Protein AF-A0A8J8K9E2-F1 (afdb_monomer_lite)

Foldseek 3Di:
DDADPVSLVCQLPPVLLCCLQVLLCPLQVPQLVVVVVPDPNVVSQQVSLLVQLVVVCVVPPVSSVVSSVLSNVLNVVCVVVVDSVRSSVVSSVVSSVVSVCVNVVVVVD

Radius of gyration: 14.78 Å; chains: 1; bounding box: 35×23×41 Å

Secondary structure (DSS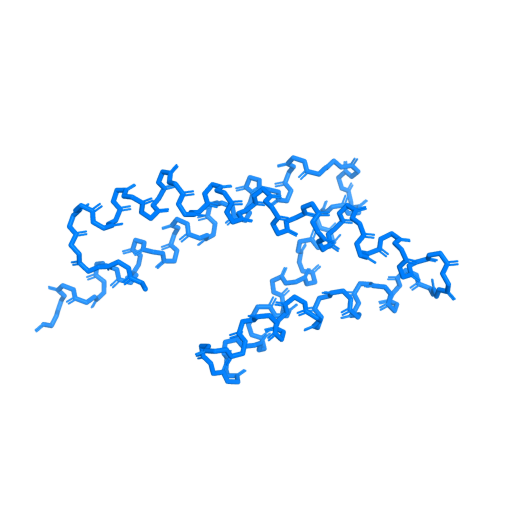P, 8-state):
---SHHHHHHIIIIIHHHHHHHHHIIIIIIIIHHHHTTS-HHHHHHHHHHHHHHHTGGG-HHHHHHHHHHHHHHHHHHHHH--THHHHHHHHHHHHHHHHHHHHHTS--

Sequence (109 aa):
MPKTKREVLVFTLVVSVIAGICEELIFRAYLLNFVEGYFSMFVAVILSSVVFGLWHMYLGVGYVVRTTLMGIMFSIIYLLSGNIIIPMIVHIFIDVYSGLMFYFGNKTY

Structure (mmCIF, N/CA/C/O backbone):
data_AF-A0A8J8K9E2-F1
#
_entry.id   AF-A0A8J8K9E2-F1
#
loop_
_atom_site.group_PDB
_atom_site.id
_atom_site.type_symbol
_atom_site.label_atom_id
_atom_site.label_alt_id
_atom_site.label_comp_id
_atom_site.label_asym_id
_atom_site.label_entity_id
_atom_site.label_seq_id
_atom_site.pdbx_PDB_ins_code
_atom_site.Cartn_x
_atom_site.Cartn_y
_atom_site.Cartn_z
_atom_site.occupancy
_atom_site.B_iso_or_equiv
_atom_site.auth_seq_id
_atom_site.auth_comp_id
_atom_site.auth_asym_id
_atom_site.auth_atom_id
_atom_site.pdbx_PDB_model_num
ATOM 1 N N . MET A 1 1 ? 4.790 -0.337 -16.236 1.00 86.88 1 MET A N 1
ATOM 2 C CA . MET A 1 1 ? 5.690 -1.449 -15.860 1.00 86.88 1 MET A CA 1
ATOM 3 C C . MET A 1 1 ? 6.998 -1.360 -16.646 1.00 86.88 1 MET A C 1
ATOM 5 O O . MET A 1 1 ? 6.936 -0.935 -17.800 1.00 86.88 1 MET A O 1
ATOM 9 N N . PRO A 1 2 ? 8.155 -1.693 -16.040 1.00 89.56 2 PRO A N 1
ATOM 10 C CA . PRO A 1 2 ? 9.477 -1.481 -16.641 1.00 89.56 2 PRO A CA 1
ATOM 11 C C . PRO A 1 2 ? 9.813 -2.519 -17.727 1.00 89.56 2 PRO A C 1
ATOM 13 O O . PRO A 1 2 ? 9.548 -3.705 -17.560 1.00 89.56 2 PRO A O 1
ATOM 16 N N . LYS A 1 3 ? 10.421 -2.090 -18.838 1.00 89.00 3 LYS A N 1
ATOM 17 C CA . LYS A 1 3 ? 10.794 -2.928 -19.997 1.00 89.00 3 LYS A CA 1
ATOM 18 C C . LYS A 1 3 ? 12.302 -2.977 -20.248 1.00 89.00 3 LYS A C 1
ATOM 20 O O . LYS A 1 3 ? 12.805 -3.953 -20.798 1.00 89.00 3 LYS A O 1
ATOM 25 N N . THR A 1 4 ? 13.044 -1.949 -19.847 1.00 92.19 4 THR A N 1
ATOM 26 C CA . THR A 1 4 ? 14.507 -1.877 -20.001 1.00 92.19 4 THR A CA 1
ATOM 27 C C . THR A 1 4 ? 15.236 -2.012 -18.663 1.00 92.19 4 THR A C 1
ATOM 29 O O . THR A 1 4 ? 14.664 -1.774 -17.602 1.00 92.19 4 THR A O 1
ATOM 32 N N . LYS A 1 5 ? 16.541 -2.332 -18.689 1.00 90.94 5 LYS A N 1
ATOM 33 C CA . LYS A 1 5 ? 17.377 -2.380 -17.469 1.00 90.94 5 LYS A CA 1
ATOM 34 C C . LYS A 1 5 ? 17.339 -1.062 -16.687 1.00 90.94 5 LYS A C 1
ATOM 36 O O . LYS A 1 5 ? 17.275 -1.075 -15.463 1.00 90.94 5 LYS A O 1
ATOM 41 N N . ARG A 1 6 ? 17.372 0.069 -17.403 1.00 93.56 6 ARG A N 1
ATOM 42 C CA . ARG A 1 6 ? 17.301 1.404 -16.799 1.00 93.56 6 ARG A CA 1
ATOM 43 C C . ARG A 1 6 ? 15.946 1.633 -16.136 1.00 93.56 6 ARG A C 1
ATOM 45 O O . ARG A 1 6 ? 15.902 2.132 -15.020 1.00 93.56 6 ARG A O 1
ATOM 52 N N . GLU A 1 7 ? 14.858 1.255 -16.801 1.00 92.19 7 GLU A N 1
ATOM 53 C CA . GLU A 1 7 ? 13.513 1.384 -16.237 1.00 92.19 7 GLU A CA 1
ATOM 54 C C . GLU A 1 7 ? 13.320 0.499 -15.009 1.00 92.19 7 GLU A C 1
ATOM 56 O O . GLU A 1 7 ? 12.727 0.966 -14.050 1.00 92.19 7 GLU A O 1
ATOM 61 N N . VAL A 1 8 ? 13.846 -0.731 -14.996 1.00 92.31 8 VAL A N 1
ATOM 62 C CA . VAL A 1 8 ? 13.810 -1.593 -13.801 1.00 92.31 8 VAL A CA 1
ATOM 63 C C . VAL A 1 8 ? 14.542 -0.933 -12.642 1.00 92.31 8 VAL A C 1
ATOM 65 O O . VAL A 1 8 ? 14.003 -0.870 -11.546 1.00 92.31 8 VAL A O 1
ATOM 68 N N . LEU A 1 9 ? 15.738 -0.390 -12.887 1.00 93.19 9 LEU A N 1
ATOM 69 C CA . LEU A 1 9 ? 16.511 0.291 -11.851 1.00 93.19 9 LEU A CA 1
ATOM 70 C C . LEU A 1 9 ? 15.741 1.481 -11.259 1.00 93.19 9 LEU A C 1
ATOM 72 O O . LEU A 1 9 ? 15.644 1.607 -10.042 1.00 93.19 9 LEU A O 1
ATOM 76 N N . VAL A 1 10 ? 15.170 2.332 -12.117 1.00 94.56 10 VAL A N 1
ATOM 77 C CA . VAL A 1 10 ? 14.368 3.489 -11.686 1.00 94.56 10 VAL A CA 1
ATOM 78 C C . VAL A 1 10 ? 13.096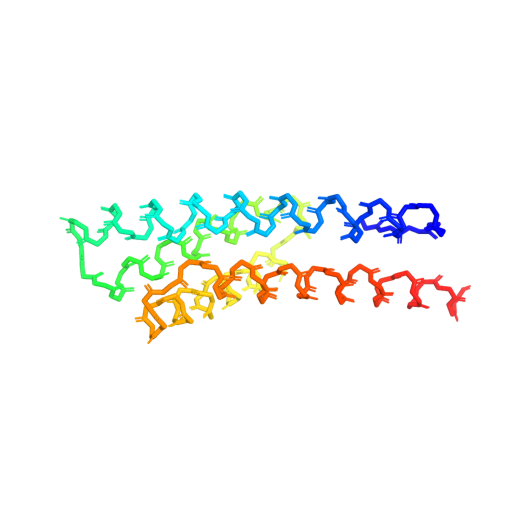 3.038 -10.971 1.00 94.56 10 VAL A C 1
ATOM 80 O O . VAL A 1 10 ? 12.745 3.591 -9.934 1.00 94.56 10 VAL A O 1
ATOM 83 N N . PHE A 1 11 ? 12.416 2.021 -11.494 1.00 93.75 11 PHE A N 1
ATOM 84 C CA . PHE A 1 11 ? 11.204 1.483 -10.894 1.00 93.75 11 PHE A CA 1
ATOM 85 C C . PHE A 1 11 ? 11.485 0.975 -9.477 1.00 93.75 11 PHE A C 1
ATOM 87 O O . PHE A 1 11 ? 10.846 1.424 -8.536 1.00 93.75 11 PHE A O 1
ATOM 94 N N . THR A 1 12 ? 12.504 0.131 -9.312 1.00 91.50 12 THR A N 1
ATOM 95 C CA . THR A 1 12 ? 12.872 -0.465 -8.025 1.00 91.50 12 THR A CA 1
ATOM 96 C C . THR A 1 12 ? 13.365 0.560 -7.006 1.00 91.50 12 THR A C 1
ATOM 98 O O . THR A 1 12 ? 12.948 0.512 -5.854 1.00 91.50 12 THR A O 1
ATOM 101 N N . LEU A 1 13 ? 14.256 1.477 -7.399 1.00 92.00 13 LEU A N 1
ATOM 102 C CA . LEU A 1 13 ? 14.896 2.394 -6.447 1.00 92.00 13 LEU A CA 1
ATOM 103 C C . LEU A 1 13 ? 14.068 3.640 -6.137 1.00 92.00 13 LEU A C 1
ATOM 105 O O . LEU A 1 13 ? 14.273 4.257 -5.096 1.00 92.00 13 LEU A O 1
ATOM 109 N N . VAL A 1 14 ? 13.181 4.040 -7.048 1.00 95.62 14 VAL A N 1
ATOM 110 C CA . VAL A 1 14 ? 12.462 5.313 -6.944 1.00 95.62 14 VAL A CA 1
ATOM 111 C C . VAL A 1 14 ? 10.968 5.068 -6.856 1.00 95.62 14 VAL A C 1
ATOM 113 O O . VAL A 1 14 ? 10.357 5.434 -5.859 1.00 95.62 14 VAL A O 1
ATOM 116 N N . VAL A 1 15 ? 10.379 4.435 -7.872 1.00 95.69 15 VAL A N 1
ATOM 117 C CA . VAL A 1 15 ? 8.916 4.310 -7.960 1.00 95.69 15 VAL A CA 1
ATOM 118 C C . VAL A 1 15 ? 8.377 3.455 -6.819 1.00 95.69 15 VAL A C 1
ATOM 120 O O . VAL A 1 15 ? 7.534 3.939 -6.078 1.00 95.69 15 VAL A O 1
ATOM 123 N N . SER A 1 16 ? 8.904 2.245 -6.625 1.00 96.94 16 SER A N 1
ATOM 124 C CA . SER A 1 16 ? 8.449 1.327 -5.574 1.00 96.94 16 SER A CA 1
ATOM 125 C C . SER A 1 16 ? 8.641 1.909 -4.174 1.00 96.94 16 SER A C 1
ATOM 127 O O . SER A 1 16 ? 7.768 1.765 -3.329 1.00 96.94 16 SER A O 1
ATOM 129 N N . VAL A 1 17 ? 9.763 2.600 -3.929 1.00 97.75 17 VAL A N 1
ATOM 130 C CA . VAL A 1 17 ? 10.060 3.215 -2.624 1.00 97.75 17 VAL A CA 1
ATOM 131 C C . VAL A 1 17 ? 9.111 4.372 -2.333 1.00 97.75 17 VAL A C 1
ATOM 133 O O . VAL A 1 17 ? 8.505 4.418 -1.265 1.00 97.75 17 VAL A O 1
ATOM 136 N N . ILE A 1 18 ? 8.963 5.301 -3.279 1.00 98.00 18 ILE A N 1
ATOM 137 C CA . ILE A 1 18 ? 8.102 6.472 -3.097 1.00 98.00 18 ILE A CA 1
ATOM 138 C C . ILE A 1 18 ? 6.636 6.041 -3.009 1.00 98.00 18 ILE A C 1
ATOM 140 O O . ILE A 1 18 ? 5.939 6.506 -2.112 1.00 98.00 18 ILE A O 1
ATOM 144 N N . ALA A 1 19 ? 6.182 5.134 -3.879 1.00 96.94 19 ALA A N 1
ATOM 145 C CA . ALA A 1 19 ? 4.819 4.608 -3.846 1.00 96.94 19 ALA A CA 1
ATOM 146 C C . ALA A 1 19 ? 4.535 3.902 -2.516 1.00 96.94 19 ALA A C 1
ATOM 148 O O . ALA A 1 19 ? 3.626 4.313 -1.801 1.00 96.94 19 ALA A O 1
ATOM 149 N N . GLY A 1 20 ? 5.375 2.944 -2.110 1.00 97.88 20 GLY A N 1
ATOM 150 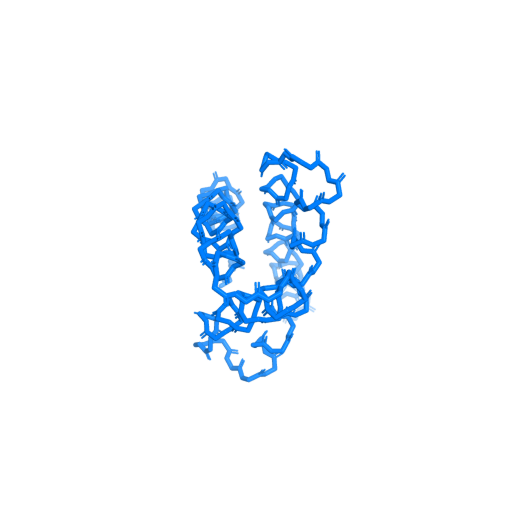C CA . GLY A 1 20 ? 5.183 2.212 -0.857 1.00 97.88 20 GLY A CA 1
ATOM 151 C C . GLY A 1 20 ? 5.178 3.106 0.388 1.00 97.88 20 GLY A C 1
ATOM 152 O O . GLY A 1 20 ? 4.449 2.833 1.335 1.00 97.88 20 GLY A O 1
ATOM 153 N N . ILE A 1 21 ? 5.930 4.211 0.406 1.00 98.50 21 ILE A N 1
ATOM 154 C CA . ILE A 1 21 ? 5.873 5.177 1.514 1.00 98.50 21 ILE A CA 1
ATOM 155 C C . ILE A 1 21 ? 4.603 6.031 1.431 1.00 98.50 21 ILE A C 1
ATOM 157 O O . ILE A 1 21 ? 3.841 6.107 2.395 1.00 98.50 21 ILE A O 1
ATOM 161 N N . CYS A 1 22 ? 4.380 6.704 0.301 1.00 98.56 22 CYS A N 1
ATOM 162 C CA . CYS A 1 22 ? 3.292 7.667 0.158 1.00 98.56 22 CYS A CA 1
ATOM 163 C C . CYS A 1 22 ? 1.921 6.999 0.261 1.00 98.56 22 CYS A C 1
ATOM 165 O O . CYS A 1 22 ? 1.038 7.518 0.941 1.00 98.56 22 CYS A O 1
ATOM 167 N N . GLU A 1 23 ? 1.741 5.846 -0.375 1.00 98.56 23 GLU A N 1
ATOM 168 C CA . GLU A 1 23 ? 0.468 5.140 -0.362 1.00 98.56 23 GLU A CA 1
ATOM 16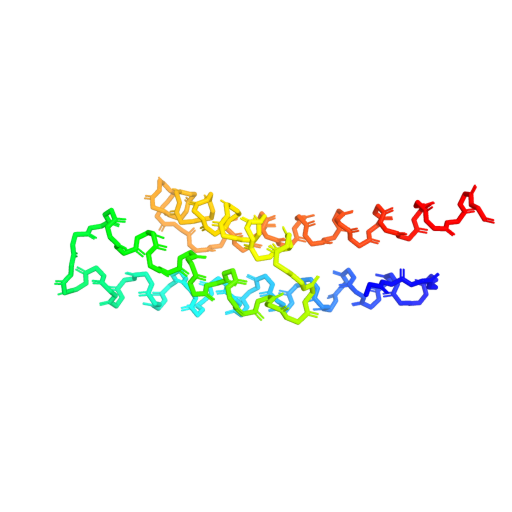9 C C . GLU A 1 23 ? 0.152 4.605 1.038 1.00 98.56 23 GLU A C 1
ATOM 171 O O . GLU A 1 23 ? -0.954 4.817 1.532 1.00 98.56 23 GLU A O 1
ATOM 176 N N . GLU A 1 24 ? 1.110 4.022 1.760 1.00 98.69 24 GLU A N 1
ATOM 177 C CA . GLU A 1 24 ? 0.837 3.580 3.133 1.00 98.69 24 GLU A CA 1
ATOM 178 C C . GLU A 1 24 ? 0.546 4.749 4.088 1.00 98.69 24 GLU A C 1
ATOM 180 O O . GLU A 1 24 ? -0.348 4.644 4.931 1.00 98.69 24 GLU A O 1
ATOM 185 N N . LEU A 1 25 ? 1.202 5.904 3.929 1.00 98.81 25 LEU A N 1
ATOM 186 C CA . LEU A 1 25 ? 0.846 7.100 4.703 1.00 98.81 25 LEU A CA 1
ATOM 187 C C . LEU A 1 25 ? -0.588 7.563 4.421 1.00 98.81 25 LEU A C 1
ATOM 189 O O . LEU A 1 25 ? -1.343 7.844 5.352 1.00 98.81 25 LEU A O 1
ATOM 193 N N . ILE A 1 26 ? -0.983 7.627 3.150 1.00 98.75 26 ILE A N 1
ATOM 194 C CA . ILE A 1 26 ? -2.312 8.107 2.758 1.00 98.75 26 ILE A CA 1
ATOM 195 C C . ILE A 1 26 ? -3.394 7.117 3.190 1.00 98.75 26 ILE A C 1
ATOM 197 O O . ILE A 1 26 ? -4.395 7.511 3.786 1.00 98.75 26 ILE A O 1
ATOM 201 N N . PHE A 1 27 ? -3.214 5.831 2.902 1.00 98.75 27 PHE A N 1
ATOM 202 C CA . PHE A 1 27 ? -4.280 4.850 3.056 1.00 98.75 27 PHE A CA 1
ATOM 203 C C . PHE A 1 27 ? -4.320 4.224 4.453 1.00 98.75 27 PHE A C 1
ATOM 205 O O . PHE A 1 27 ? -5.414 3.952 4.946 1.00 98.75 27 PHE A O 1
ATOM 212 N N . ARG A 1 28 ? -3.172 4.008 5.116 1.00 98.50 28 ARG A N 1
ATOM 213 C CA . ARG A 1 28 ? -3.102 3.282 6.407 1.00 98.50 28 ARG A CA 1
ATOM 214 C C . ARG A 1 28 ? -2.913 4.237 7.563 1.00 98.50 28 ARG A C 1
ATOM 216 O O . ARG A 1 28 ? -3.677 4.169 8.517 1.00 98.50 28 ARG A O 1
ATOM 223 N N . ALA A 1 29 ? -1.960 5.162 7.466 1.00 98.12 29 ALA A N 1
ATOM 224 C CA . ALA A 1 29 ? -1.769 6.129 8.542 1.00 98.12 29 ALA A CA 1
ATOM 225 C C . ALA A 1 29 ? -2.918 7.150 8.605 1.00 98.12 29 ALA A C 1
ATOM 227 O O . ALA A 1 29 ? -3.371 7.475 9.700 1.00 98.12 29 ALA A O 1
ATOM 228 N N . TYR A 1 30 ? -3.422 7.620 7.458 1.00 98.56 30 TYR A N 1
ATOM 229 C CA . TYR A 1 30 ? -4.489 8.621 7.416 1.00 98.56 30 TYR A CA 1
ATOM 230 C C . TYR A 1 30 ? -5.888 8.026 7.193 1.00 98.56 30 TYR A C 1
ATOM 232 O O . TYR A 1 30 ? -6.699 8.041 8.114 1.00 98.56 30 TYR A O 1
ATOM 240 N N . LEU A 1 31 ? -6.197 7.501 6.000 1.00 98.75 31 LEU A N 1
ATOM 241 C CA . LEU A 1 31 ? -7.576 7.165 5.616 1.00 98.75 31 LEU A CA 1
ATOM 242 C C . LEU A 1 31 ? -8.202 6.081 6.502 1.00 98.75 31 LEU A C 1
ATOM 244 O O . LEU A 1 31 ? -9.350 6.233 6.911 1.00 98.75 31 LEU A O 1
ATOM 248 N N . LEU A 1 32 ? -7.471 5.004 6.808 1.00 98.69 32 LEU A N 1
ATOM 249 C CA . LEU A 1 32 ? -7.955 3.936 7.686 1.00 98.69 32 LEU A CA 1
ATOM 250 C C . LEU A 1 32 ? -8.373 4.489 9.059 1.00 98.69 32 LEU A C 1
ATOM 252 O O . LEU A 1 32 ? -9.516 4.293 9.462 1.00 98.69 32 LEU A O 1
ATOM 256 N N . ASN A 1 33 ? -7.480 5.224 9.732 1.00 98.12 33 ASN A N 1
ATOM 257 C CA . ASN A 1 33 ? -7.758 5.823 11.043 1.00 98.12 33 ASN A CA 1
ATOM 258 C C . ASN A 1 33 ? -8.855 6.899 10.965 1.00 98.12 33 ASN A C 1
ATOM 260 O O . ASN A 1 33 ? -9.688 7.011 11.859 1.00 98.12 33 ASN A O 1
ATOM 264 N N . PHE A 1 34 ? -8.903 7.673 9.876 1.00 98.50 34 PHE A N 1
ATOM 265 C CA . PHE A 1 34 ? -9.964 8.654 9.659 1.00 98.50 34 PHE A CA 1
ATOM 266 C C . PHE A 1 34 ? -11.342 7.988 9.592 1.00 98.50 34 PHE A C 1
ATOM 268 O O . PHE A 1 34 ? -12.268 8.439 10.258 1.00 98.50 34 PHE A O 1
ATOM 275 N N . VAL A 1 35 ? -11.488 6.913 8.811 1.00 98.50 35 VAL A N 1
ATOM 276 C CA . VAL A 1 35 ? -12.764 6.193 8.675 1.00 98.50 35 VAL A CA 1
ATOM 277 C C . VAL A 1 35 ? -13.136 5.477 9.974 1.00 98.50 35 VAL A C 1
ATOM 279 O O . VAL A 1 35 ? -14.310 5.465 10.341 1.00 98.50 35 VAL A O 1
ATOM 282 N N . GLU A 1 36 ? -12.159 4.924 10.693 1.00 98.00 36 GLU A N 1
ATOM 283 C CA . GLU A 1 36 ? -12.375 4.287 11.998 1.00 98.00 36 GLU A CA 1
ATOM 284 C C . GLU A 1 36 ? -12.893 5.271 13.064 1.00 98.00 36 GLU A C 1
ATOM 286 O O . GLU A 1 36 ? -13.684 4.891 13.922 1.00 98.00 36 GLU A O 1
ATOM 291 N N . GLY A 1 37 ? -12.582 6.566 12.944 1.00 97.94 37 GLY A N 1
ATOM 292 C CA . GLY A 1 37 ? -13.172 7.605 13.794 1.00 97.94 37 GLY A CA 1
ATOM 293 C C . GLY A 1 37 ? -14.697 7.763 13.663 1.00 97.94 37 GLY A C 1
ATOM 294 O O . GLY A 1 37 ? -15.323 8.348 14.546 1.00 97.94 37 GLY A O 1
ATOM 295 N N . TYR A 1 38 ? -15.308 7.245 12.590 1.00 98.19 38 TYR A N 1
ATOM 296 C CA . TYR A 1 38 ? -16.753 7.344 12.327 1.00 98.19 38 TYR A CA 1
ATOM 297 C C . TYR A 1 38 ? -17.455 5.985 12.196 1.00 98.19 38 TYR A C 1
ATOM 299 O O . TYR A 1 38 ? -18.679 5.910 12.316 1.00 98.19 38 TYR A O 1
ATOM 307 N N . PHE A 1 39 ? -16.710 4.912 11.928 1.00 98.00 39 PHE A N 1
ATOM 308 C CA . PHE A 1 39 ? -17.236 3.577 11.650 1.00 98.00 39 PHE A CA 1
ATOM 309 C C . PHE A 1 39 ? -16.421 2.500 12.369 1.00 98.00 39 PHE A C 1
ATOM 311 O O . PHE A 1 39 ? -15.339 2.752 12.878 1.00 98.00 39 PHE A O 1
ATOM 318 N N . SER A 1 40 ? -16.914 1.258 12.389 1.00 98.19 40 SER A N 1
ATOM 319 C CA . SER A 1 40 ? -16.145 0.157 12.977 1.00 98.19 40 SER A CA 1
ATOM 320 C C . SER A 1 40 ? -14.837 -0.095 12.216 1.00 98.19 40 SER A C 1
ATOM 322 O O . SER A 1 40 ? -14.767 0.085 10.998 1.00 98.19 40 SER A O 1
ATOM 324 N N . MET A 1 41 ? -13.823 -0.611 12.917 1.00 98.31 41 MET A N 1
ATOM 325 C CA . MET A 1 41 ? -12.538 -0.999 12.319 1.00 98.31 41 MET A CA 1
ATOM 326 C C . MET A 1 41 ? -12.709 -1.912 11.092 1.00 98.31 41 MET A C 1
ATOM 328 O O . MET A 1 41 ? -12.022 -1.747 10.089 1.00 98.31 41 MET A O 1
ATOM 332 N N . PHE A 1 42 ? -13.669 -2.845 11.128 1.00 98.38 42 PHE A N 1
ATOM 333 C CA . PHE A 1 42 ? -13.969 -3.706 9.980 1.00 98.38 42 PHE A CA 1
ATOM 334 C C . PHE A 1 42 ? -14.377 -2.891 8.743 1.00 98.38 42 PHE A C 1
ATOM 336 O O . PHE A 1 42 ? -13.844 -3.103 7.655 1.00 98.38 42 PHE A O 1
ATOM 343 N N . VAL A 1 43 ? -15.283 -1.923 8.909 1.00 98.44 43 VAL A N 1
ATOM 344 C CA . VAL A 1 43 ? -15.714 -1.035 7.820 1.00 98.44 43 VAL A CA 1
ATOM 345 C C . VAL A 1 43 ? -14.554 -0.162 7.344 1.00 98.44 43 VAL A C 1
ATOM 347 O O . VAL A 1 43 ? -14.371 -0.014 6.137 1.00 98.44 43 VAL A O 1
ATOM 350 N N . ALA A 1 44 ? -13.731 0.352 8.259 1.00 98.62 44 ALA A N 1
ATOM 351 C CA . ALA A 1 44 ? -12.551 1.142 7.922 1.00 98.62 44 ALA A CA 1
ATOM 352 C C . ALA A 1 44 ? -11.548 0.358 7.062 1.00 98.62 44 ALA A C 1
ATOM 354 O O . ALA A 1 44 ? -11.078 0.870 6.042 1.00 98.62 44 ALA A O 1
ATOM 355 N N . VAL A 1 45 ? -11.273 -0.905 7.410 1.00 98.81 45 VAL A N 1
ATOM 356 C CA . VAL A 1 45 ? -10.398 -1.791 6.628 1.00 98.81 45 VAL A CA 1
ATOM 357 C C . VAL A 1 45 ? -10.959 -2.001 5.228 1.00 98.81 45 VAL A C 1
ATOM 359 O O . VAL A 1 45 ? -10.228 -1.833 4.253 1.00 98.81 45 VAL A O 1
ATOM 362 N N . ILE A 1 46 ? -12.246 -2.332 5.102 1.00 98.75 46 ILE A N 1
ATOM 363 C CA . ILE A 1 46 ? -12.858 -2.581 3.793 1.00 98.75 46 ILE A CA 1
ATOM 364 C C . ILE A 1 46 ? -12.870 -1.307 2.942 1.00 98.75 46 ILE A C 1
ATOM 366 O O . ILE A 1 46 ? -12.409 -1.338 1.803 1.00 98.75 46 ILE A O 1
ATOM 370 N N . LEU A 1 47 ? -13.337 -0.180 3.483 1.00 98.69 47 LEU A N 1
ATOM 371 C CA . LEU A 1 47 ? -13.453 1.068 2.726 1.00 98.69 47 LEU A CA 1
ATOM 372 C C . LEU A 1 47 ? -12.091 1.612 2.292 1.00 98.69 47 LEU A C 1
ATOM 374 O O . LEU A 1 47 ? -11.909 1.889 1.108 1.00 98.69 47 LEU A O 1
ATOM 378 N N . SER A 1 48 ? -11.119 1.713 3.202 1.00 98.62 48 SER A N 1
ATOM 379 C CA . SER A 1 48 ? -9.776 2.202 2.851 1.00 98.62 48 SER A CA 1
ATOM 380 C C . SER A 1 48 ? -9.107 1.322 1.785 1.00 98.62 48 SER A C 1
ATOM 382 O O . SER A 1 48 ? -8.503 1.839 0.846 1.00 98.62 48 SER A O 1
ATOM 384 N N . SER A 1 49 ? -9.298 0.001 1.859 1.00 98.75 49 SER A N 1
ATOM 385 C CA . SER A 1 49 ? -8.756 -0.964 0.893 1.00 98.75 49 SER A CA 1
ATOM 386 C C . SER A 1 49 ? -9.458 -0.918 -0.467 1.00 98.75 49 SER A C 1
ATOM 388 O O . SER A 1 49 ? -8.821 -1.099 -1.507 1.00 98.75 49 SER A O 1
ATOM 390 N N . VAL A 1 50 ? -10.769 -0.671 -0.495 1.00 98.75 50 VAL A N 1
ATOM 391 C CA . VAL A 1 50 ? -11.511 -0.472 -1.748 1.00 98.75 50 VAL A CA 1
ATOM 392 C C . VAL A 1 50 ? -11.060 0.818 -2.423 1.00 98.75 50 VAL A C 1
ATOM 394 O O . VAL A 1 50 ? -10.752 0.786 -3.611 1.00 98.75 50 VAL A O 1
ATOM 397 N N . VAL A 1 51 ? -10.933 1.926 -1.684 1.00 98.69 51 VAL A N 1
ATOM 398 C CA . VAL A 1 51 ? -10.433 3.195 -2.242 1.00 98.69 51 VAL A CA 1
ATOM 399 C C . VAL A 1 51 ? -9.002 3.033 -2.765 1.00 98.69 51 VAL A C 1
ATOM 401 O O . VAL A 1 51 ? -8.715 3.469 -3.879 1.00 98.69 51 VAL A O 1
ATOM 404 N N . PHE A 1 52 ? -8.135 2.329 -2.031 1.00 98.62 52 PHE A N 1
ATOM 405 C CA . PHE A 1 52 ? -6.794 1.963 -2.499 1.00 98.62 52 PHE A CA 1
ATOM 406 C C . PHE A 1 52 ? -6.827 1.167 -3.812 1.00 98.62 52 PHE A C 1
ATOM 408 O O . PHE A 1 52 ? -6.069 1.446 -4.738 1.00 98.62 52 PHE A O 1
ATOM 415 N N . GLY A 1 53 ? -7.736 0.199 -3.946 1.00 98.44 53 GLY A N 1
ATOM 416 C CA . GLY A 1 53 ? -7.881 -0.539 -5.200 1.00 98.44 53 GLY A CA 1
ATOM 417 C C . GLY A 1 53 ? -8.412 0.318 -6.351 1.00 98.44 53 GLY A C 1
ATOM 418 O O . GLY A 1 53 ? -7.926 0.214 -7.475 1.00 98.44 53 GLY A O 1
ATOM 419 N N . LEU A 1 54 ? -9.376 1.203 -6.089 1.00 98.44 54 LEU A N 1
ATOM 420 C CA . LEU A 1 54 ? -9.928 2.116 -7.095 1.00 98.44 54 LEU A CA 1
ATOM 421 C C . LEU A 1 54 ? -8.893 3.137 -7.583 1.00 98.44 54 LEU A C 1
ATOM 423 O O . LEU A 1 54 ? -8.929 3.515 -8.754 1.00 98.44 54 LEU A O 1
ATOM 427 N N . TRP A 1 55 ? -7.927 3.515 -6.741 1.00 97.69 55 TRP A N 1
ATOM 428 C CA . TRP A 1 55 ? -6.764 4.317 -7.144 1.00 97.69 55 TRP A CA 1
ATOM 429 C C . TRP A 1 55 ? -5.977 3.676 -8.303 1.00 97.69 55 TRP A C 1
ATOM 431 O O . TRP A 1 55 ? -5.376 4.369 -9.121 1.00 97.69 55 TRP A O 1
ATOM 441 N N . HIS A 1 56 ? -6.062 2.350 -8.440 1.00 96.88 56 HIS A N 1
ATOM 442 C CA . HIS A 1 56 ? -5.403 1.557 -9.477 1.00 96.88 56 HIS A CA 1
ATOM 443 C C . HIS A 1 56 ? -6.304 1.224 -10.677 1.00 96.88 56 HIS A C 1
ATOM 445 O O . HIS A 1 56 ? -5.930 0.421 -11.534 1.00 96.88 56 HIS A O 1
ATOM 451 N N . MET A 1 57 ? -7.485 1.844 -10.789 1.00 96.75 57 MET A N 1
ATOM 452 C CA . MET A 1 57 ? -8.461 1.546 -11.847 1.00 96.75 57 MET A CA 1
ATOM 453 C C . MET A 1 57 ? -7.914 1.727 -13.266 1.00 96.75 57 MET A C 1
ATOM 455 O O . MET A 1 57 ? -8.343 1.024 -14.180 1.00 96.75 57 MET A O 1
ATOM 459 N N . TYR A 1 58 ? -6.923 2.601 -13.452 1.00 94.06 58 TYR A N 1
ATOM 460 C CA . TYR A 1 58 ? -6.257 2.811 -14.740 1.00 94.06 58 TYR A CA 1
ATOM 461 C C . TYR A 1 58 ? -5.546 1.552 -15.284 1.00 94.06 58 TYR A C 1
ATOM 463 O O . TYR A 1 58 ? -5.243 1.489 -16.473 1.00 94.06 58 TYR A O 1
ATOM 471 N N . LEU A 1 59 ? -5.309 0.536 -14.444 1.00 92.94 59 LEU A N 1
ATOM 472 C CA . LEU A 1 59 ? -4.758 -0.773 -14.826 1.00 92.94 59 LEU A CA 1
ATOM 473 C C . LEU A 1 59 ? -5.842 -1.818 -15.160 1.00 92.94 59 LEU A C 1
ATOM 475 O O . LEU A 1 59 ? -5.525 -2.948 -15.536 1.00 92.94 59 LEU A O 1
ATOM 479 N N . GLY A 1 60 ? -7.121 -1.454 -15.034 1.00 95.88 60 GLY A N 1
ATOM 480 C CA . GLY A 1 60 ? -8.276 -2.302 -15.314 1.00 95.88 60 GLY A CA 1
ATOM 481 C C . GLY A 1 60 ? -8.881 -2.971 -14.076 1.00 95.88 60 GLY A C 1
ATOM 482 O O . GLY A 1 60 ? -8.259 -3.102 -13.023 1.00 95.88 60 GLY A O 1
ATOM 483 N N . VAL A 1 61 ? -10.123 -3.444 -14.216 1.00 95.31 61 VAL A N 1
ATOM 484 C CA . VAL A 1 61 ? -10.940 -3.975 -13.103 1.00 95.31 61 VAL A CA 1
ATOM 485 C C . VAL A 1 61 ? -10.288 -5.179 -12.414 1.00 95.31 61 VAL A C 1
ATOM 487 O O . VAL A 1 61 ? -10.339 -5.301 -11.193 1.00 95.31 61 VAL A O 1
ATOM 490 N N . GLY A 1 62 ? -9.614 -6.049 -13.174 1.00 95.56 62 GLY A N 1
ATOM 491 C CA . GLY A 1 62 ? -8.884 -7.182 -12.596 1.00 95.56 62 GLY A CA 1
ATOM 492 C C . GLY A 1 62 ? -7.748 -6.749 -11.662 1.00 95.56 62 GLY A C 1
ATOM 493 O O . GLY A 1 62 ? -7.493 -7.421 -10.663 1.00 95.56 62 GLY A O 1
ATOM 494 N N . TYR A 1 63 ? -7.095 -5.617 -11.948 1.00 95.06 63 TYR A N 1
ATOM 495 C CA . TYR A 1 63 ? -6.083 -5.039 -11.066 1.00 95.06 63 TYR A CA 1
ATOM 496 C C . TYR A 1 63 ? -6.711 -4.435 -9.817 1.00 95.06 63 TYR A C 1
ATOM 498 O O . TYR A 1 63 ? -6.217 -4.734 -8.737 1.00 95.06 63 TYR A O 1
ATOM 506 N N . VAL A 1 64 ? -7.832 -3.714 -9.947 1.00 98.06 64 VAL A N 1
ATOM 507 C CA . VAL A 1 64 ? -8.578 -3.143 -8.808 1.00 98.06 64 VAL A CA 1
ATOM 508 C C . VAL A 1 64 ? -8.839 -4.199 -7.739 1.00 98.06 64 VAL A C 1
ATOM 510 O O . VAL A 1 64 ? -8.462 -4.003 -6.587 1.00 98.06 64 VAL A O 1
ATOM 513 N N . VAL A 1 65 ? -9.397 -5.353 -8.125 1.00 98.19 65 VAL A N 1
ATOM 514 C CA . VAL A 1 65 ? -9.697 -6.450 -7.188 1.00 98.19 65 VAL A CA 1
ATOM 515 C C . VAL A 1 65 ? -8.431 -6.934 -6.477 1.00 98.19 65 VAL A C 1
ATOM 517 O O . VAL A 1 65 ? -8.422 -7.064 -5.254 1.00 98.19 65 VAL A O 1
ATOM 520 N N . ARG A 1 66 ? -7.338 -7.156 -7.218 1.00 97.31 66 ARG A N 1
ATOM 521 C CA . ARG A 1 66 ? -6.056 -7.596 -6.641 1.00 97.31 66 ARG A CA 1
ATOM 522 C C . ARG A 1 66 ? -5.498 -6.563 -5.667 1.00 97.31 66 ARG A C 1
ATOM 524 O O . ARG A 1 66 ? -5.105 -6.922 -4.561 1.00 97.31 66 ARG A O 1
ATOM 531 N N . THR A 1 67 ? -5.494 -5.291 -6.052 1.00 97.81 67 THR A N 1
ATOM 532 C CA . THR A 1 67 ? -4.999 -4.200 -5.208 1.00 97.81 67 THR A CA 1
ATOM 533 C C . THR A 1 67 ? -5.895 -3.960 -4.000 1.00 97.81 67 THR A C 1
ATOM 535 O O . THR A 1 67 ? -5.368 -3.661 -2.942 1.00 97.81 67 THR A O 1
ATOM 538 N N . THR A 1 68 ? -7.210 -4.190 -4.074 1.00 98.69 68 THR A N 1
ATOM 539 C CA . THR A 1 68 ? -8.086 -4.170 -2.891 1.00 98.69 68 THR A CA 1
ATOM 540 C C . THR A 1 68 ? -7.745 -5.291 -1.912 1.00 98.69 68 THR A C 1
ATOM 542 O O . THR A 1 68 ? -7.714 -5.050 -0.708 1.00 98.69 68 THR A O 1
ATOM 545 N N . LEU A 1 69 ? -7.437 -6.500 -2.391 1.00 98.62 69 LEU A N 1
ATOM 546 C CA . LEU A 1 69 ? -7.013 -7.603 -1.519 1.00 98.62 69 LEU A CA 1
ATOM 547 C C . LEU A 1 69 ? -5.657 -7.323 -0.854 1.00 98.62 69 LEU A C 1
ATOM 549 O O . LEU A 1 69 ? -5.518 -7.525 0.352 1.00 98.62 69 LEU A O 1
ATOM 553 N N . MET A 1 70 ? -4.687 -6.786 -1.605 1.00 98.56 70 MET A N 1
ATOM 554 C CA . MET A 1 70 ? -3.437 -6.258 -1.028 1.00 98.56 70 MET A CA 1
ATOM 555 C C . MET A 1 70 ? -3.732 -5.135 -0.030 1.00 98.56 70 MET A C 1
ATOM 557 O O . MET A 1 70 ? -3.149 -5.076 1.047 1.00 98.56 70 MET A O 1
ATOM 561 N N . GLY A 1 71 ? -4.725 -4.315 -0.369 1.00 98.69 71 GLY A N 1
ATOM 562 C CA . GLY A 1 71 ? -5.358 -3.300 0.449 1.00 98.69 71 GLY A CA 1
ATOM 563 C C . GLY A 1 71 ? -5.603 -3.765 1.881 1.00 98.69 71 GLY A C 1
ATOM 564 O O . GLY A 1 71 ? -5.055 -3.210 2.838 1.00 98.69 71 GLY A O 1
ATOM 565 N N . ILE A 1 72 ? -6.398 -4.834 1.968 1.00 98.88 72 ILE A N 1
ATOM 566 C CA . ILE A 1 72 ? -6.828 -5.492 3.201 1.00 98.88 72 ILE A CA 1
ATOM 567 C C . ILE A 1 72 ? -5.628 -6.103 3.921 1.00 98.88 72 ILE A C 1
ATOM 569 O O . ILE A 1 72 ? -5.488 -5.930 5.129 1.00 98.88 72 ILE A O 1
ATOM 573 N N . MET A 1 73 ? -4.740 -6.779 3.189 1.00 98.75 73 MET A N 1
ATOM 574 C CA . MET A 1 73 ? -3.536 -7.384 3.757 1.00 98.75 73 MET A CA 1
ATOM 575 C C . MET A 1 73 ? -2.642 -6.343 4.447 1.00 98.75 73 MET A C 1
ATOM 577 O O . MET A 1 73 ? -2.243 -6.555 5.590 1.00 98.75 73 MET A O 1
ATOM 581 N N . PHE A 1 74 ? -2.362 -5.205 3.806 1.00 98.81 74 PHE A N 1
ATOM 582 C CA . PHE A 1 74 ? -1.564 -4.130 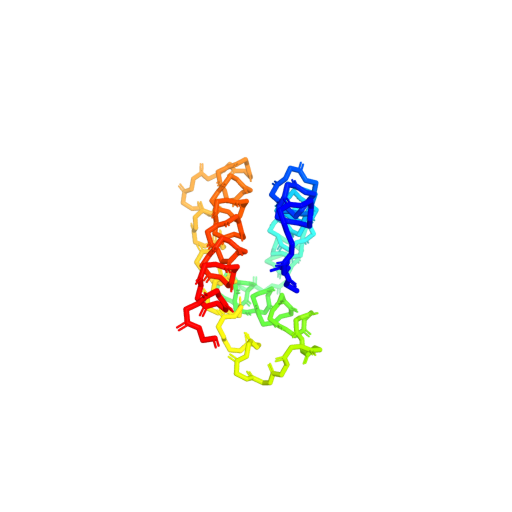4.405 1.00 98.81 74 PHE A CA 1
ATOM 583 C C . PHE A 1 74 ? -2.245 -3.520 5.629 1.00 98.81 74 PHE A C 1
ATOM 585 O O . PHE A 1 74 ? -1.578 -3.266 6.629 1.00 98.81 74 PHE A O 1
ATOM 592 N N . SER A 1 75 ? -3.571 -3.360 5.597 1.00 98.81 75 SER A N 1
ATOM 593 C CA . SER A 1 75 ? -4.336 -2.905 6.762 1.00 98.81 75 SER A CA 1
ATOM 594 C C . SER A 1 75 ? -4.215 -3.885 7.934 1.00 98.81 75 SER A C 1
ATOM 596 O O . SER A 1 75 ? -3.960 -3.464 9.057 1.00 98.81 75 SER A O 1
ATOM 598 N N . ILE A 1 76 ? -4.305 -5.196 7.686 1.00 98.75 76 ILE A N 1
ATOM 599 C CA . ILE A 1 76 ? -4.098 -6.225 8.718 1.00 98.75 76 ILE A CA 1
ATOM 600 C C . ILE A 1 76 ? -2.669 -6.165 9.276 1.00 98.75 76 ILE A C 1
ATOM 602 O O . ILE A 1 76 ? -2.492 -6.170 10.491 1.00 98.75 76 ILE A O 1
ATOM 606 N N . ILE A 1 77 ? -1.651 -6.070 8.414 1.00 98.69 77 ILE A N 1
ATOM 607 C CA . ILE A 1 77 ? -0.246 -5.954 8.836 1.00 98.69 77 ILE A CA 1
ATOM 608 C C . ILE A 1 77 ? -0.046 -4.710 9.705 1.00 98.69 77 ILE A C 1
ATOM 610 O O . ILE A 1 77 ? 0.594 -4.788 10.753 1.00 98.69 77 ILE A O 1
ATOM 614 N N . TYR A 1 78 ? -0.601 -3.570 9.298 1.00 98.75 78 TYR A N 1
ATOM 615 C CA . TYR A 1 78 ? -0.513 -2.324 10.050 1.00 98.75 78 TYR A CA 1
ATOM 616 C C . TYR A 1 78 ? -1.155 -2.450 11.436 1.00 98.75 78 TYR A C 1
ATOM 618 O O . TYR A 1 78 ? -0.514 -2.133 12.434 1.00 98.75 78 TYR A O 1
ATOM 626 N N . LEU A 1 79 ? -2.378 -2.983 11.508 1.00 98.56 79 LEU A N 1
ATOM 627 C CA . LEU A 1 79 ? -3.121 -3.128 12.762 1.00 98.56 79 LEU A CA 1
ATOM 628 C C . LEU A 1 79 ? -2.477 -4.136 13.720 1.00 98.56 79 LEU A C 1
ATOM 630 O O . LEU A 1 79 ? -2.412 -3.880 14.918 1.00 98.56 79 LEU A O 1
ATOM 634 N N . LEU A 1 80 ? -1.976 -5.265 13.209 1.00 98.50 80 LEU A N 1
ATOM 635 C CA . LEU A 1 80 ? -1.311 -6.277 14.036 1.00 98.50 80 LEU A CA 1
ATOM 636 C C . LEU A 1 80 ? 0.066 -5.825 14.523 1.00 98.50 80 LEU A C 1
ATOM 638 O O . LEU A 1 80 ? 0.483 -6.198 15.616 1.00 98.50 80 LEU A O 1
ATOM 642 N N . SER A 1 81 ? 0.788 -5.055 13.708 1.00 98.19 81 SER A N 1
ATOM 643 C CA . SER A 1 81 ? 2.135 -4.606 14.055 1.00 98.19 81 SER A CA 1
ATOM 644 C C . SER A 1 81 ? 2.173 -3.299 14.846 1.00 98.19 81 SER A C 1
ATOM 646 O O . SER A 1 81 ? 3.176 -3.023 15.501 1.00 98.19 81 SER A O 1
ATOM 648 N N . GLY A 1 82 ? 1.129 -2.468 14.749 1.00 97.75 82 GLY A N 1
ATOM 649 C CA . GLY A 1 82 ? 1.108 -1.117 15.313 1.00 97.75 82 GLY A CA 1
ATOM 650 C C . GLY A 1 82 ? 2.175 -0.183 14.726 1.00 97.75 82 GLY A C 1
ATOM 651 O O . GLY A 1 82 ? 2.470 0.854 15.315 1.00 97.75 82 GLY A O 1
ATOM 652 N N . ASN A 1 83 ? 2.794 -0.541 13.594 1.00 98.12 83 ASN A N 1
ATOM 653 C CA . ASN A 1 83 ? 3.937 0.172 13.035 1.00 98.12 83 ASN A CA 1
ATOM 654 C C . ASN A 1 83 ? 3.768 0.366 11.527 1.00 98.12 83 ASN A C 1
ATOM 656 O O . ASN A 1 83 ? 3.700 -0.602 10.778 1.00 98.12 83 ASN A O 1
ATOM 660 N N . ILE A 1 84 ? 3.759 1.622 11.074 1.00 98.44 84 ILE A N 1
ATOM 661 C CA . ILE A 1 84 ? 3.569 1.971 9.659 1.00 98.44 84 ILE A CA 1
ATOM 662 C C . ILE A 1 84 ? 4.768 1.604 8.770 1.00 98.44 84 ILE A C 1
ATOM 664 O O . ILE A 1 84 ? 4.607 1.381 7.575 1.00 98.44 84 ILE A O 1
ATOM 668 N N . ILE A 1 85 ? 5.968 1.470 9.339 1.00 98.62 85 ILE A N 1
ATOM 669 C CA . ILE A 1 85 ? 7.178 1.126 8.579 1.00 98.62 85 ILE A CA 1
ATOM 670 C C . ILE A 1 85 ? 7.091 -0.310 8.042 1.00 98.62 85 ILE A C 1
ATOM 672 O O . ILE A 1 85 ? 7.587 -0.599 6.955 1.00 98.62 85 ILE A O 1
ATOM 676 N N . ILE A 1 86 ? 6.431 -1.217 8.766 1.00 98.50 86 ILE A N 1
ATOM 677 C CA . ILE A 1 86 ? 6.300 -2.620 8.357 1.00 98.50 86 ILE A CA 1
ATOM 678 C C . ILE A 1 86 ? 5.483 -2.770 7.059 1.00 98.50 86 ILE A C 1
ATOM 680 O O . ILE A 1 86 ? 6.031 -3.327 6.106 1.00 98.50 86 ILE A O 1
ATOM 684 N N . PRO A 1 87 ? 4.232 -2.275 6.941 1.00 98.44 87 PRO A N 1
ATOM 685 C CA . PRO A 1 87 ? 3.495 -2.340 5.683 1.00 98.44 87 PRO A CA 1
ATOM 686 C C . PRO A 1 87 ? 4.194 -1.561 4.561 1.00 98.44 87 PRO A C 1
ATOM 688 O O . PRO A 1 87 ? 4.175 -2.047 3.436 1.00 98.44 87 PRO A O 1
ATOM 691 N N . MET A 1 88 ? 4.895 -0.448 4.842 1.00 98.75 88 MET A N 1
ATOM 692 C CA . MET A 1 88 ? 5.707 0.253 3.828 1.00 98.75 88 MET A CA 1
ATOM 693 C C . MET A 1 88 ? 6.770 -0.664 3.227 1.00 98.75 88 MET A C 1
ATOM 695 O O . MET A 1 88 ? 6.854 -0.803 2.012 1.00 98.75 88 MET A O 1
ATOM 699 N N . ILE A 1 89 ? 7.569 -1.325 4.069 1.00 98.56 89 ILE A N 1
ATOM 700 C CA . ILE A 1 89 ? 8.619 -2.239 3.608 1.00 98.56 89 ILE A CA 1
ATOM 701 C C . ILE A 1 89 ? 8.006 -3.380 2.787 1.00 98.56 89 ILE A C 1
ATOM 703 O O . ILE A 1 89 ? 8.497 -3.682 1.699 1.00 98.56 89 ILE A O 1
ATOM 707 N N . VAL A 1 90 ? 6.921 -3.991 3.272 1.00 98.44 90 VAL A N 1
ATOM 708 C CA . VAL A 1 90 ? 6.241 -5.085 2.558 1.00 98.44 90 VAL A CA 1
ATOM 709 C C . VAL A 1 90 ? 5.704 -4.611 1.204 1.00 98.44 90 VAL A C 1
ATOM 711 O O . VAL A 1 90 ? 5.885 -5.308 0.207 1.00 98.44 90 VAL A O 1
ATOM 714 N N . HIS A 1 91 ? 5.099 -3.425 1.141 1.00 98.56 91 HIS A N 1
ATOM 715 C CA . HIS A 1 91 ? 4.591 -2.843 -0.099 1.00 98.56 91 HIS A CA 1
ATOM 716 C C . HIS A 1 91 ? 5.725 -2.601 -1.103 1.00 98.56 91 HIS A C 1
ATOM 718 O O . HIS A 1 91 ? 5.653 -3.092 -2.228 1.00 98.56 91 HIS A O 1
ATOM 724 N N . ILE A 1 92 ? 6.824 -1.969 -0.675 1.00 98.56 92 ILE A N 1
ATOM 725 C CA . ILE A 1 92 ? 8.012 -1.759 -1.517 1.00 98.56 92 ILE A CA 1
ATOM 726 C C . ILE A 1 92 ? 8.499 -3.093 -2.095 1.00 98.56 92 ILE A C 1
ATOM 728 O O . ILE A 1 92 ? 8.754 -3.188 -3.294 1.00 98.56 92 ILE A O 1
ATOM 732 N N . PHE A 1 93 ? 8.598 -4.145 -1.276 1.00 98.12 93 PHE A N 1
ATOM 733 C CA . PHE A 1 93 ? 9.029 -5.460 -1.753 1.00 98.12 93 PHE A CA 1
ATOM 734 C C . PHE A 1 93 ? 8.073 -6.072 -2.780 1.00 98.12 93 PHE A C 1
ATOM 736 O O . PHE A 1 93 ? 8.539 -6.649 -3.765 1.00 98.12 93 PHE A O 1
ATOM 743 N N . ILE A 1 94 ? 6.761 -5.945 -2.581 1.00 97.38 94 ILE A N 1
ATOM 744 C CA . ILE A 1 94 ? 5.753 -6.449 -3.523 1.00 97.38 94 ILE A CA 1
ATOM 745 C C . ILE A 1 94 ? 5.840 -5.712 -4.858 1.00 97.38 94 ILE A C 1
ATOM 747 O O . ILE A 1 94 ? 5.817 -6.358 -5.910 1.00 97.38 94 ILE A O 1
ATOM 751 N N . ASP A 1 95 ? 6.012 -4.393 -4.831 1.00 96.81 95 ASP A N 1
ATOM 752 C CA . ASP A 1 95 ? 6.184 -3.595 -6.040 1.00 96.81 95 ASP A CA 1
ATOM 753 C C . ASP A 1 95 ? 7.455 -3.985 -6.784 1.00 96.81 95 ASP A C 1
ATOM 755 O O . ASP A 1 95 ? 7.403 -4.288 -7.977 1.00 96.81 95 ASP A O 1
ATOM 759 N N . VAL A 1 96 ? 8.589 -4.059 -6.082 1.00 96.75 96 VAL A N 1
ATOM 760 C CA . VAL A 1 96 ? 9.864 -4.488 -6.670 1.00 96.75 96 VAL A CA 1
ATOM 761 C C . VAL A 1 96 ? 9.730 -5.874 -7.295 1.00 96.75 96 VAL A C 1
ATOM 763 O O . VAL A 1 96 ? 10.133 -6.067 -8.444 1.00 96.75 96 VAL A O 1
ATOM 766 N N . TYR A 1 97 ? 9.122 -6.826 -6.585 1.00 95.75 97 TYR A N 1
ATOM 767 C CA . TYR A 1 97 ? 8.873 -8.170 -7.097 1.00 95.75 97 TYR A CA 1
ATOM 768 C C . TYR A 1 97 ? 8.005 -8.144 -8.363 1.00 95.75 97 TYR A C 1
ATOM 770 O O . TYR A 1 97 ? 8.369 -8.745 -9.374 1.00 95.75 97 TYR A O 1
ATOM 778 N N . SER A 1 98 ? 6.901 -7.395 -8.349 1.00 92.75 98 SER A N 1
ATOM 779 C CA . SER A 1 98 ? 6.000 -7.230 -9.494 1.00 92.75 98 SER A CA 1
ATOM 780 C C . SER A 1 98 ? 6.720 -6.642 -10.715 1.00 92.75 98 SER A C 1
ATOM 782 O O . SER A 1 98 ? 6.619 -7.176 -11.824 1.00 92.75 98 SER A O 1
ATOM 784 N N . GLY A 1 99 ? 7.519 -5.590 -10.514 1.00 93.25 99 GLY A N 1
ATOM 785 C CA . GLY A 1 99 ? 8.305 -4.950 -11.568 1.00 93.25 99 GLY A CA 1
ATOM 786 C C . GLY A 1 99 ? 9.361 -5.876 -12.174 1.00 93.25 99 GLY A C 1
ATOM 787 O O . GLY A 1 99 ? 9.503 -5.930 -13.399 1.00 93.25 99 GLY A O 1
ATOM 788 N N . LEU A 1 100 ? 10.068 -6.647 -11.340 1.00 93.81 100 LEU A N 1
ATOM 789 C CA . LEU A 1 100 ? 11.048 -7.638 -11.795 1.00 93.81 100 LEU A CA 1
ATOM 790 C C . LEU A 1 100 ? 10.380 -8.768 -12.582 1.00 93.81 100 LEU A C 1
ATOM 792 O O . LEU A 1 100 ? 10.832 -9.093 -13.680 1.00 93.81 100 LEU A O 1
ATOM 796 N N . MET A 1 101 ? 9.285 -9.329 -12.062 1.00 92.12 101 MET A N 1
ATOM 797 C CA . MET A 1 101 ? 8.540 -10.397 -12.734 1.00 92.12 101 MET A CA 1
ATOM 798 C C . MET A 1 101 ? 8.011 -9.947 -14.09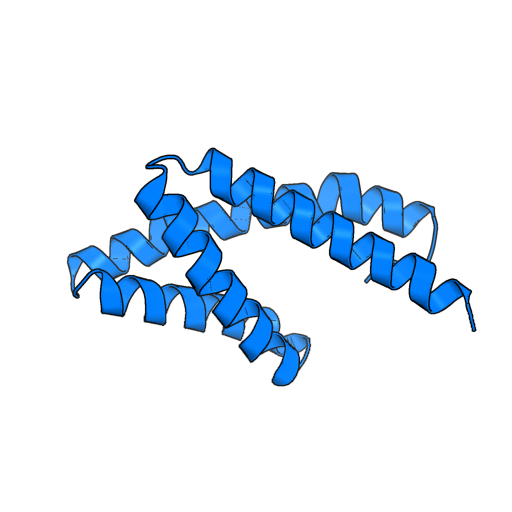3 1.00 92.12 101 MET A C 1
ATOM 800 O O . MET A 1 101 ? 8.124 -10.688 -15.069 1.00 92.12 101 MET A O 1
ATOM 804 N N . PHE A 1 102 ? 7.502 -8.718 -14.195 1.00 90.62 102 PHE A N 1
ATOM 805 C CA . PHE A 1 102 ? 7.077 -8.161 -15.475 1.00 90.62 102 PHE A CA 1
ATOM 806 C C . PHE A 1 102 ? 8.242 -8.025 -16.467 1.00 90.62 102 PHE A C 1
ATOM 808 O O . PHE A 1 102 ? 8.096 -8.356 -17.644 1.00 90.62 102 PHE A O 1
ATOM 815 N N . TYR A 1 103 ? 9.403 -7.549 -16.012 1.00 91.25 103 TYR A N 1
ATOM 816 C CA . TYR A 1 103 ? 10.574 -7.376 -16.871 1.00 91.25 103 TYR A CA 1
ATOM 817 C C . TYR A 1 103 ? 11.138 -8.711 -17.381 1.00 91.25 103 TYR A C 1
ATOM 819 O O . TYR A 1 103 ? 11.443 -8.833 -18.568 1.00 91.25 103 TYR A O 1
ATOM 827 N N . PHE A 1 104 ? 11.266 -9.723 -16.517 1.00 90.44 104 PHE A N 1
ATOM 828 C CA . PHE A 1 104 ? 11.775 -11.039 -16.919 1.00 90.44 104 PHE A CA 1
ATOM 829 C C . PHE A 1 104 ? 10.748 -11.853 -17.719 1.00 90.44 104 PHE A C 1
ATOM 831 O O . PHE A 1 104 ? 11.119 -12.518 -18.688 1.00 90.44 104 PHE A O 1
ATOM 838 N N . GLY A 1 105 ? 9.461 -11.754 -17.376 1.00 84.81 105 GLY A N 1
ATOM 839 C CA . GLY A 1 105 ? 8.376 -12.421 -18.100 1.00 84.81 105 GLY A CA 1
ATOM 840 C C . GLY A 1 105 ? 8.164 -11.891 -19.522 1.00 84.81 105 GLY A C 1
ATOM 841 O O . GLY A 1 105 ? 7.769 -12.647 -20.398 1.00 84.81 105 GLY A O 1
ATOM 842 N N . ASN A 1 106 ? 8.488 -10.621 -19.787 1.00 76.44 106 ASN A N 1
ATOM 843 C CA . ASN A 1 106 ? 8.437 -10.046 -21.139 1.00 76.44 106 ASN A CA 1
ATOM 844 C C . ASN A 1 106 ? 9.731 -10.214 -21.946 1.00 76.44 106 ASN A C 1
ATOM 846 O O . ASN A 1 106 ? 9.777 -9.803 -23.098 1.00 76.44 106 ASN A O 1
ATOM 850 N N . LYS A 1 107 ? 10.794 -10.772 -21.357 1.00 61.75 107 LYS A N 1
ATOM 851 C CA . LYS A 1 107 ? 12.040 -11.100 -22.071 1.00 61.75 107 LYS A CA 1
ATOM 852 C C . LYS A 1 107 ? 12.069 -12.512 -22.650 1.00 61.75 107 LYS A C 1
ATOM 854 O O . LYS A 1 107 ? 13.030 -12.866 -23.325 1.00 61.75 107 LYS A O 1
ATOM 859 N N . THR A 1 108 ? 11.082 -13.328 -22.303 1.00 55.47 108 THR A N 1
ATOM 860 C CA . THR A 1 108 ? 10.994 -14.746 -22.674 1.00 55.47 108 THR A CA 1
ATOM 861 C C . THR A 1 108 ? 10.116 -14.995 -23.905 1.00 55.47 108 THR A C 1
ATOM 863 O O . THR A 1 108 ? 9.949 -16.147 -24.297 1.00 55.47 108 THR A O 1
ATOM 866 N N . TYR A 1 109 ? 9.640 -13.925 -24.548 1.00 45.84 109 TYR A N 1
ATOM 867 C CA . TYR A 1 109 ? 8.971 -13.895 -25.851 1.00 45.84 109 TYR A CA 1
ATOM 868 C C . TYR A 1 109 ? 9.600 -12.795 -26.712 1.00 45.84 109 TYR A C 1
ATOM 870 O O . TYR A 1 109 ? 9.496 -12.897 -27.952 1.00 45.84 109 TYR A O 1
#

pLDDT: mean 95.31, std 7.8, range [45.84, 98.88]